Protein AF-A0A9D5S469-F1 (afdb_monomer_lite)

Radius of gyration: 22.29 Å; chains: 1; bounding box: 56×42×75 Å

Structure (mmCIF, N/CA/C/O backbone):
data_AF-A0A9D5S469-F1
#
_entry.id   AF-A0A9D5S469-F1
#
loop_
_atom_site.group_PDB
_atom_site.id
_atom_site.type_symbol
_atom_site.label_atom_id
_atom_site.label_alt_id
_atom_site.label_comp_id
_atom_site.label_asym_id
_atom_site.label_entity_id
_atom_site.label_seq_id
_atom_site.pdbx_PDB_ins_code
_atom_site.Cartn_x
_atom_site.Cartn_y
_atom_site.Cartn_z
_atom_site.occupancy
_atom_site.B_iso_or_equiv
_atom_site.auth_seq_id
_atom_site.auth_comp_id
_atom_site.auth_asym_id
_atom_site.auth_atom_id
_atom_site.pdbx_PDB_model_nu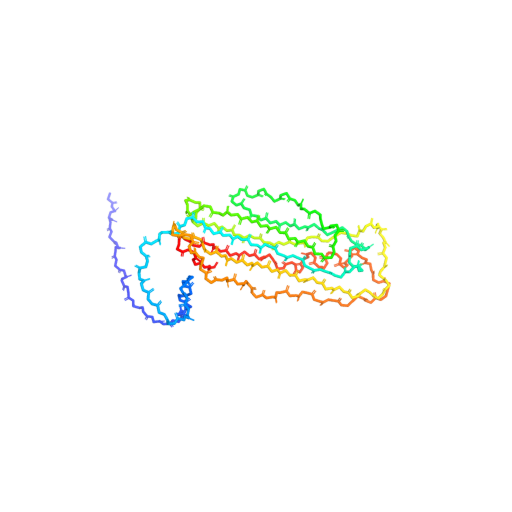m
ATOM 1 N N . MET A 1 1 ? 28.146 20.698 49.126 1.00 41.25 1 MET A N 1
ATOM 2 C CA . MET A 1 1 ? 27.532 22.040 48.981 1.00 41.25 1 MET A CA 1
ATOM 3 C C . MET A 1 1 ? 27.407 22.387 47.499 1.00 41.25 1 MET A C 1
ATOM 5 O O . MET A 1 1 ? 28.415 22.266 46.819 1.00 41.25 1 MET A O 1
ATOM 9 N N . LYS A 1 2 ? 26.196 22.798 47.067 1.00 36.69 2 LYS A N 1
ATOM 10 C CA . LYS A 1 2 ? 25.705 23.320 45.755 1.00 36.69 2 LYS A CA 1
ATOM 11 C C . LYS A 1 2 ? 24.403 22.572 45.401 1.00 36.69 2 LYS A C 1
ATOM 13 O O . LYS A 1 2 ? 24.461 21.474 44.875 1.00 36.69 2 LYS A O 1
ATOM 18 N N . LYS A 1 3 ? 23.290 22.901 46.067 1.00 41.28 3 LYS A N 1
ATOM 19 C CA . LYS A 1 3 ? 22.293 23.958 45.769 1.00 41.28 3 LYS A CA 1
ATOM 20 C C . LYS A 1 3 ? 21.415 23.614 44.556 1.00 41.28 3 LYS A C 1
ATOM 22 O O . LYS A 1 3 ? 21.816 23.790 43.415 1.00 41.28 3 LYS A O 1
ATOM 27 N N . TYR A 1 4 ? 20.217 23.142 44.893 1.00 52.78 4 TYR A N 1
ATOM 28 C CA . TYR A 1 4 ? 18.980 23.150 44.115 1.00 52.78 4 TYR A CA 1
ATOM 29 C C . TYR A 1 4 ? 18.596 24.577 43.675 1.00 52.78 4 TYR A C 1
ATOM 31 O O . TYR A 1 4 ? 19.106 25.530 44.267 1.00 52.78 4 TYR A O 1
ATOM 39 N N . PHE A 1 5 ? 17.636 24.670 42.740 1.00 44.47 5 PHE A N 1
ATOM 40 C CA . PHE A 1 5 ? 16.647 25.752 42.525 1.00 44.47 5 PHE A CA 1
ATOM 41 C C . PHE A 1 5 ? 16.678 26.390 41.122 1.00 44.47 5 PHE A C 1
ATOM 43 O O . PHE A 1 5 ? 17.433 27.323 40.882 1.00 44.47 5 PHE A O 1
ATOM 50 N N . ALA A 1 6 ? 15.818 25.900 40.219 1.00 39.47 6 ALA A N 1
ATOM 51 C CA . ALA A 1 6 ? 15.186 26.680 39.143 1.00 39.47 6 ALA A CA 1
ATOM 52 C C . ALA A 1 6 ? 14.076 25.843 38.475 1.00 39.47 6 ALA A C 1
ATOM 54 O O . ALA A 1 6 ? 14.173 25.407 37.333 1.00 39.47 6 ALA A O 1
ATOM 55 N N . TRP A 1 7 ? 13.015 25.585 39.237 1.00 38.62 7 TRP A N 1
ATOM 56 C CA . TRP A 1 7 ? 11.668 25.552 38.668 1.00 38.62 7 TRP A CA 1
ATOM 57 C C . TRP A 1 7 ? 11.281 26.993 38.293 1.00 38.62 7 TRP A C 1
ATOM 59 O O . TRP A 1 7 ? 11.772 27.915 38.942 1.00 38.62 7 TRP A O 1
ATOM 69 N N . MET A 1 8 ? 10.354 27.153 37.338 1.00 36.88 8 MET A N 1
ATOM 70 C CA . MET A 1 8 ? 9.634 28.392 36.976 1.00 36.88 8 MET A CA 1
ATOM 71 C C . MET A 1 8 ? 10.126 29.131 35.716 1.00 36.88 8 MET A C 1
ATOM 73 O O . MET A 1 8 ? 10.705 30.209 35.782 1.00 36.88 8 MET A O 1
ATOM 77 N N . MET A 1 9 ? 9.733 28.618 34.547 1.00 39.22 9 MET A N 1
ATOM 78 C CA . MET A 1 9 ? 9.119 29.488 33.538 1.00 39.22 9 MET A CA 1
ATOM 79 C C . MET A 1 9 ? 7.883 28.809 32.943 1.00 39.22 9 MET A C 1
ATOM 81 O O . MET A 1 9 ? 7.941 27.953 32.067 1.00 39.22 9 MET A O 1
ATOM 85 N N . THR A 1 10 ? 6.762 29.189 33.541 1.00 41.81 10 THR A N 1
ATOM 86 C CA . THR A 1 10 ? 5.385 28.885 33.182 1.00 41.81 10 THR A CA 1
ATOM 87 C C . THR A 1 10 ? 4.952 29.768 32.014 1.00 41.81 10 THR A C 1
ATOM 89 O O . THR A 1 10 ? 5.210 30.964 32.044 1.00 41.81 10 THR A O 1
ATOM 92 N N . ALA A 1 11 ? 4.272 29.137 31.054 1.00 40.50 11 ALA A N 1
ATOM 93 C CA . ALA A 1 11 ? 3.169 29.621 30.219 1.00 40.50 11 ALA A CA 1
ATOM 94 C C . ALA A 1 11 ? 3.209 31.048 29.639 1.00 40.50 11 ALA A C 1
ATOM 96 O O . ALA A 1 11 ? 3.238 32.032 30.366 1.00 40.50 11 ALA A O 1
ATOM 97 N N . ILE A 1 12 ? 3.015 31.120 28.318 1.00 47.59 12 ILE A N 1
ATOM 98 C CA . ILE A 1 12 ? 1.937 31.837 27.598 1.00 47.59 12 ILE A CA 1
ATOM 99 C C . ILE A 1 12 ? 2.352 31.778 26.114 1.00 47.59 12 ILE A C 1
ATOM 101 O O . ILE A 1 12 ? 3.406 32.270 25.738 1.00 47.59 12 ILE A O 1
ATOM 105 N N . LEU A 1 13 ? 1.718 30.903 25.326 1.00 41.94 13 LEU A N 1
ATOM 106 C CA . LEU A 1 13 ? 0.512 31.212 24.542 1.00 41.94 13 LEU A CA 1
ATOM 107 C C . LEU A 1 13 ? 0.882 32.072 23.322 1.00 41.94 13 LEU A C 1
ATOM 109 O O . LEU A 1 13 ? 1.284 33.215 23.484 1.00 41.94 13 LEU A O 1
ATOM 113 N N . PHE A 1 14 ? 0.727 31.528 22.114 1.00 35.91 14 PHE A N 1
ATOM 114 C CA . PHE A 1 14 ? -0.296 31.992 21.171 1.00 35.91 14 PHE A CA 1
ATOM 115 C C . PHE A 1 14 ? -0.269 31.152 19.881 1.00 35.91 14 PHE A C 1
ATOM 117 O O . PHE A 1 14 ? 0.699 31.146 19.134 1.00 35.91 14 PHE A O 1
ATOM 124 N N . CYS A 1 15 ? -1.388 30.457 19.676 1.00 38.19 15 CYS A N 1
ATOM 125 C CA . CYS A 1 15 ? -2.101 30.269 18.415 1.00 38.19 15 CYS A CA 1
ATOM 126 C C . CYS A 1 15 ? -1.334 29.836 17.159 1.00 38.19 15 CYS A C 1
ATOM 128 O O . CYS A 1 15 ? -0.725 30.647 16.472 1.00 38.19 15 CYS A O 1
ATOM 130 N N . GLY A 1 16 ? -1.588 28.595 16.740 1.00 37.03 16 GLY A N 1
ATOM 131 C CA . GLY A 1 16 ? -1.533 28.260 15.320 1.00 37.03 16 GLY A CA 1
ATOM 132 C C . GLY A 1 16 ? -1.250 26.799 15.040 1.00 37.03 16 GLY A C 1
ATOM 133 O O . GLY A 1 16 ? -0.170 26.500 14.563 1.00 37.03 16 GLY A O 1
ATOM 134 N N . LEU A 1 17 ? -2.199 25.915 15.350 1.00 35.25 17 LEU A N 1
ATOM 135 C CA . LEU A 1 17 ? -2.535 24.719 14.562 1.00 35.25 17 LEU A CA 1
ATOM 136 C C . LEU A 1 17 ? -3.683 24.014 15.287 1.00 35.25 17 LEU A C 1
ATOM 138 O O . LEU A 1 17 ? -3.534 22.987 15.940 1.00 35.25 17 LEU A O 1
ATOM 142 N N . THR A 1 18 ? -4.867 24.613 15.188 1.00 40.03 18 THR A N 1
ATOM 143 C CA . THR A 1 18 ? -6.116 23.861 15.277 1.00 40.03 18 THR A CA 1
ATOM 144 C C . THR A 1 18 ? -6.205 22.987 14.025 1.00 40.03 18 THR A C 1
ATOM 146 O O . THR A 1 18 ? -6.928 23.311 13.084 1.00 40.03 18 THR A O 1
ATOM 149 N N . THR A 1 19 ? -5.438 21.903 13.958 1.00 40.28 19 THR A N 1
ATOM 150 C CA . THR A 1 19 ? -5.788 20.805 13.056 1.00 40.28 19 THR A CA 1
ATOM 151 C C . THR A 1 19 ? -6.931 20.069 13.722 1.00 40.28 19 THR A C 1
ATOM 153 O O . THR A 1 19 ? -6.731 19.277 14.636 1.00 40.28 19 THR A O 1
ATOM 156 N N . VAL A 1 20 ? -8.134 20.489 13.329 1.00 40.50 20 VAL A N 1
ATOM 157 C CA . VAL A 1 20 ? -9.397 19.752 13.374 1.00 40.50 20 VAL A CA 1
ATOM 158 C C . VAL A 1 20 ? -9.268 18.346 13.954 1.00 40.50 20 VAL A C 1
ATOM 160 O O . VAL A 1 20 ? -8.690 17.445 13.348 1.00 40.50 20 VAL A O 1
ATOM 163 N N . LEU A 1 21 ? -9.879 18.184 15.127 1.00 37.22 21 LEU A N 1
ATOM 164 C CA . LEU A 1 21 ? -10.286 16.916 15.709 1.00 37.22 21 LEU A CA 1
ATOM 165 C C . LEU A 1 21 ? -11.218 16.206 14.721 1.00 37.22 21 LEU A C 1
ATOM 167 O O . LEU A 1 21 ? -12.432 16.202 14.898 1.00 37.22 21 LEU A O 1
ATOM 171 N N . THR A 1 22 ? -10.677 15.585 13.674 1.00 40.97 22 THR A N 1
ATOM 172 C CA . THR A 1 22 ? -11.427 14.545 12.980 1.00 40.97 22 THR A CA 1
ATOM 173 C C . THR A 1 22 ? -11.289 13.300 13.853 1.00 40.97 22 THR A C 1
ATOM 175 O O . THR A 1 22 ? -10.516 12.378 13.602 1.00 40.97 22 THR A O 1
ATOM 178 N N . SER A 1 23 ? -12.074 13.273 14.930 1.00 40.44 23 SER A N 1
ATOM 179 C CA . SER A 1 23 ? -12.608 12.014 15.444 1.00 40.44 23 SER A CA 1
ATOM 180 C C . SER A 1 23 ? -13.158 11.228 14.249 1.00 40.44 23 SER A C 1
ATOM 182 O O . SER A 1 23 ? -13.517 11.806 13.216 1.00 40.44 23 SER A O 1
ATOM 184 N N . CYS A 1 24 ? -13.250 9.910 14.328 1.00 55.00 24 CYS A N 1
ATOM 185 C CA . CYS A 1 24 ? -14.166 9.168 13.458 1.00 55.00 24 CYS A CA 1
ATOM 186 C C . CYS A 1 24 ? -15.637 9.487 13.835 1.00 55.00 24 CYS A C 1
ATOM 188 O O . CYS A 1 24 ? -16.461 8.594 13.978 1.00 55.00 24 CYS A O 1
ATOM 190 N N . GLY A 1 25 ? -15.924 10.769 14.084 1.00 37.22 25 GLY A N 1
ATOM 191 C CA . GLY A 1 25 ? -17.187 11.344 14.488 1.00 37.22 25 GLY A CA 1
ATOM 192 C C . GLY A 1 25 ? -17.853 11.859 13.234 1.00 37.22 25 GLY A C 1
ATOM 193 O O . GLY A 1 25 ? -17.378 12.804 12.608 1.00 37.22 25 GLY A O 1
ATOM 194 N N . SER A 1 26 ? -18.887 11.132 12.853 1.00 40.91 26 SER A N 1
ATOM 195 C CA . SER A 1 26 ? -19.777 11.382 11.740 1.00 40.91 26 SER A CA 1
ATOM 196 C C . SER A 1 26 ? -20.239 12.836 11.737 1.00 40.91 26 SER A C 1
ATOM 198 O O . SER A 1 26 ? -20.883 13.289 12.680 1.00 40.91 26 SER A O 1
ATOM 200 N N . ASP A 1 27 ? -19.905 13.547 10.668 1.00 44.19 27 ASP A N 1
ATOM 201 C CA . ASP A 1 27 ? -20.538 14.809 10.303 1.00 44.19 27 ASP A CA 1
ATOM 202 C C . ASP A 1 27 ? -21.849 14.437 9.592 1.00 44.19 27 ASP A C 1
ATOM 204 O O . ASP A 1 27 ? -21.916 14.390 8.369 1.00 44.19 27 ASP A O 1
ATOM 208 N N . ASP A 1 28 ? -22.837 13.984 10.367 1.00 44.22 28 ASP A N 1
ATOM 209 C CA . ASP A 1 28 ? -24.239 13.990 9.950 1.00 44.22 28 ASP A CA 1
ATOM 210 C C . ASP A 1 28 ? -25.147 13.853 11.179 1.00 44.22 28 ASP A C 1
ATOM 212 O O . ASP A 1 28 ? -24.995 12.960 12.021 1.00 44.22 28 ASP A O 1
ATOM 216 N N . ASP A 1 29 ? -26.079 14.790 11.288 1.00 51.78 29 ASP A N 1
ATOM 217 C CA . ASP A 1 29 ? -27.036 14.944 12.373 1.00 51.78 29 ASP A CA 1
ATOM 218 C C . ASP A 1 29 ? -27.861 13.666 12.615 1.00 51.78 29 ASP A C 1
ATOM 220 O O . ASP A 1 29 ? -28.777 13.349 11.856 1.00 51.78 29 ASP A O 1
ATOM 224 N N . ASN A 1 30 ? -27.581 12.950 13.711 1.00 38.84 30 ASN A N 1
ATOM 225 C CA . ASN A 1 30 ? -28.568 12.504 14.709 1.00 38.84 30 ASN A CA 1
ATOM 226 C C . ASN A 1 30 ? -28.004 11.423 15.646 1.00 38.84 30 ASN A C 1
ATOM 228 O O . ASN A 1 30 ? -27.906 10.253 15.290 1.00 38.84 30 ASN A O 1
ATOM 232 N N . GLY A 1 31 ? -27.863 11.787 16.920 1.00 38.53 31 GLY A N 1
ATOM 233 C CA . GLY A 1 31 ? -28.281 10.905 18.007 1.00 38.53 31 GLY A CA 1
ATOM 234 C C . GLY A 1 31 ? -27.235 9.959 18.601 1.00 38.53 31 GLY A C 1
ATOM 235 O O . GLY A 1 31 ? -26.765 9.023 17.971 1.00 38.53 31 GLY A O 1
ATOM 236 N N . LYS A 1 32 ? -27.084 10.135 19.919 1.00 39.59 32 LYS A N 1
ATOM 237 C CA . LYS A 1 32 ? -26.495 9.241 20.925 1.00 39.59 32 LYS A CA 1
ATOM 238 C C . LYS A 1 32 ? -24.970 9.146 20.935 1.00 39.59 32 LYS A C 1
ATOM 240 O O . LYS A 1 32 ? -24.354 8.528 20.077 1.00 39.59 32 LYS A O 1
ATOM 245 N N . ASP A 1 33 ? -24.422 9.581 22.073 1.00 47.88 33 ASP A N 1
ATOM 246 C CA . ASP A 1 33 ? -23.531 8.751 22.892 1.00 47.88 33 ASP A CA 1
ATOM 247 C C . ASP A 1 33 ? -24.064 7.306 22.909 1.00 47.88 33 ASP A C 1
ATOM 249 O O . ASP A 1 33 ? -24.771 6.864 23.819 1.00 47.88 33 ASP A O 1
ATOM 253 N N . SER A 1 34 ? -23.806 6.558 21.842 1.00 53.22 34 SER A N 1
ATOM 254 C CA . SER A 1 34 ? -23.787 5.116 21.923 1.00 53.22 34 SER A CA 1
ATOM 255 C C . SER A 1 34 ? -22.606 4.842 22.837 1.00 53.22 34 SER A C 1
ATOM 257 O O . SER A 1 34 ? -21.471 5.089 22.449 1.00 53.22 34 SER A O 1
ATOM 259 N N . GLY A 1 35 ? -22.826 4.365 24.063 1.00 64.69 35 GLY A N 1
ATOM 260 C CA . GLY A 1 35 ? -21.746 3.893 24.942 1.00 64.69 35 GLY A CA 1
ATOM 261 C C . GLY A 1 35 ? -20.935 2.721 24.353 1.00 64.69 35 GLY A C 1
ATOM 262 O O . GLY A 1 35 ? -20.264 2.006 25.096 1.00 64.69 35 GLY A O 1
ATOM 263 N N . ALA A 1 36 ? -21.031 2.483 23.042 1.00 78.06 36 ALA A N 1
ATOM 264 C CA . ALA A 1 36 ? -20.263 1.534 22.282 1.00 78.06 36 ALA A CA 1
ATOM 265 C C . ALA A 1 36 ? -18.797 1.958 22.230 1.00 78.06 36 ALA A C 1
ATOM 267 O O . ALA A 1 36 ? -18.399 3.015 21.744 1.00 78.06 36 ALA A O 1
ATOM 268 N N . THR A 1 37 ? -17.971 1.069 22.748 1.00 85.94 37 THR A N 1
ATOM 269 C CA . THR A 1 37 ? -16.522 1.192 22.736 1.00 85.94 37 THR A CA 1
ATOM 270 C C . THR A 1 37 ? -15.950 0.732 21.398 1.00 85.94 37 THR A C 1
ATOM 272 O O . THR A 1 37 ? -16.457 -0.213 20.785 1.00 85.94 37 THR A O 1
ATOM 275 N N . LEU A 1 38 ? -14.869 1.378 20.954 1.00 85.38 38 LEU A N 1
ATOM 276 C CA . LEU A 1 38 ? -14.086 0.932 19.802 1.00 85.38 38 LEU A CA 1
ATOM 277 C C . LEU A 1 38 ? -13.542 -0.477 20.072 1.00 85.38 38 LEU A C 1
ATOM 279 O O . LEU A 1 38 ? -12.878 -0.707 21.083 1.00 85.38 38 LEU A O 1
ATOM 283 N N . THR A 1 39 ? -13.801 -1.416 19.163 1.00 89.44 39 THR A N 1
ATOM 284 C CA . THR A 1 39 ? -13.312 -2.802 19.286 1.00 89.44 39 THR A CA 1
ATOM 285 C C . THR A 1 39 ? -12.124 -3.069 18.383 1.00 89.44 39 THR A C 1
ATOM 287 O O . THR A 1 39 ? -11.172 -3.737 18.794 1.00 89.44 39 THR A O 1
ATOM 290 N N . LYS A 1 40 ? -12.161 -2.537 17.160 1.00 90.00 40 LYS A N 1
ATOM 291 C CA . LYS A 1 40 ? -11.098 -2.685 16.172 1.00 90.00 40 LYS A CA 1
ATOM 292 C C . LYS A 1 40 ? -11.159 -1.592 15.112 1.00 90.00 40 LYS A C 1
ATOM 294 O O . LYS A 1 40 ? -12.199 -0.973 14.897 1.00 90.00 40 LYS A O 1
ATOM 299 N N . VAL A 1 41 ? -10.045 -1.407 14.421 1.00 87.38 41 VAL A N 1
ATOM 300 C CA . VAL A 1 41 ? -9.934 -0.572 13.225 1.00 87.38 41 VAL A CA 1
ATOM 301 C C . VAL A 1 41 ? -9.607 -1.478 12.050 1.00 87.38 41 VAL A C 1
ATOM 303 O O . VAL A 1 41 ? -8.633 -2.226 12.093 1.00 87.38 41 VAL A O 1
ATOM 306 N N . ARG A 1 42 ? -10.421 -1.433 11.000 1.00 89.81 42 ARG A N 1
ATOM 307 C CA . ARG A 1 42 ? -10.119 -2.082 9.726 1.00 89.81 42 ARG A CA 1
ATOM 308 C C . ARG A 1 42 ? -9.316 -1.122 8.862 1.00 89.81 42 ARG A C 1
ATOM 310 O O . ARG A 1 42 ? -9.743 0.009 8.662 1.00 89.81 42 ARG A O 1
ATOM 317 N N . VAL A 1 43 ? -8.193 -1.593 8.340 1.00 87.06 43 VAL A N 1
ATOM 318 C CA . VAL A 1 43 ? -7.347 -0.898 7.372 1.00 87.06 43 VAL A CA 1
ATOM 319 C C . VAL A 1 43 ? -7.410 -1.649 6.053 1.00 87.06 43 VAL A C 1
ATOM 321 O O . VAL A 1 43 ? -7.159 -2.855 6.021 1.00 87.06 43 VAL A O 1
ATOM 324 N N . VAL A 1 44 ? -7.722 -0.954 4.969 1.00 89.25 44 VAL A N 1
ATOM 325 C CA . VAL A 1 44 ? -7.687 -1.492 3.609 1.00 89.25 44 VAL A CA 1
ATOM 326 C 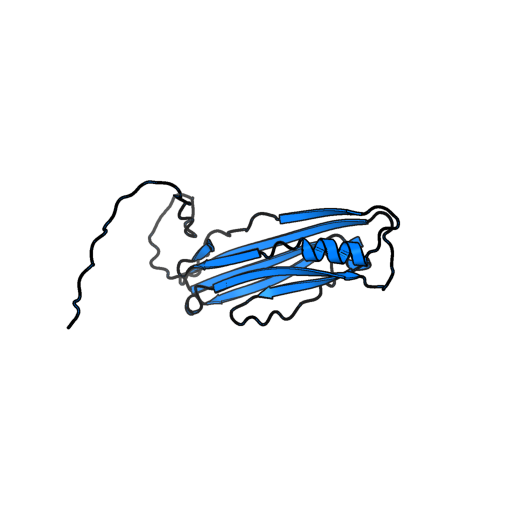C . VAL A 1 44 ? -6.613 -0.742 2.838 1.00 89.25 44 VAL A C 1
ATOM 328 O O . VAL A 1 44 ? -6.723 0.462 2.631 1.00 89.25 44 VAL A O 1
ATOM 331 N N . TYR A 1 45 ? -5.570 -1.452 2.427 1.00 88.19 45 TYR A N 1
ATOM 332 C CA . TYR A 1 45 ? -4.549 -0.943 1.518 1.00 88.19 45 TYR A CA 1
ATOM 333 C C . TYR A 1 45 ? -4.936 -1.296 0.095 1.00 88.19 45 TYR A C 1
ATOM 335 O O . TYR A 1 45 ? -5.272 -2.454 -0.161 1.00 88.19 45 TYR A O 1
ATOM 343 N N . THR A 1 46 ? -4.796 -0.347 -0.822 1.00 90.69 46 THR A N 1
ATOM 344 C CA . THR A 1 46 ? -4.954 -0.586 -2.256 1.00 90.69 46 THR A CA 1
ATOM 345 C C . THR A 1 46 ? -3.784 0.024 -3.012 1.00 90.69 46 THR A C 1
ATOM 347 O O . THR A 1 46 ? -3.384 1.160 -2.758 1.00 90.69 46 THR A O 1
ATOM 350 N N . VAL A 1 47 ? -3.231 -0.737 -3.952 1.00 90.94 47 VAL A N 1
ATOM 351 C CA . VAL A 1 47 ? -2.247 -0.269 -4.926 1.00 90.94 47 VAL A CA 1
ATOM 352 C C . VAL A 1 47 ? -2.778 -0.585 -6.314 1.00 90.94 47 VAL A C 1
ATOM 354 O O . VAL A 1 47 ? -3.101 -1.737 -6.594 1.00 90.94 47 VAL A O 1
ATOM 357 N N . THR A 1 48 ? -2.847 0.422 -7.178 1.00 91.75 48 THR A N 1
ATOM 358 C CA . THR A 1 48 ? -3.322 0.285 -8.558 1.00 91.75 48 THR A CA 1
ATOM 359 C C . THR A 1 48 ? -2.269 0.808 -9.523 1.00 91.75 48 THR A C 1
ATOM 361 O O . THR A 1 48 ? -1.683 1.864 -9.288 1.00 91.75 48 THR A O 1
ATOM 364 N N . THR A 1 49 ? -2.028 0.083 -10.608 1.00 90.25 49 THR A N 1
ATOM 365 C CA . THR A 1 49 ? -1.084 0.455 -11.664 1.00 90.25 49 THR A CA 1
ATOM 366 C C . THR A 1 49 ? -1.580 0.006 -13.035 1.00 90.25 49 THR A C 1
ATOM 368 O O . THR A 1 49 ? -2.578 -0.706 -13.135 1.00 90.25 49 THR A O 1
ATOM 371 N N . ASP A 1 50 ? -0.889 0.417 -14.092 1.00 89.38 50 ASP A N 1
ATOM 372 C CA . ASP A 1 50 ? -1.206 0.032 -15.465 1.00 89.38 50 ASP A CA 1
ATOM 373 C C . ASP A 1 50 ? -0.588 -1.331 -15.820 1.00 89.38 50 ASP A C 1
ATOM 375 O O . ASP A 1 50 ? 0.453 -1.720 -15.285 1.00 89.38 50 ASP A O 1
ATOM 379 N N . GLN A 1 51 ? -1.191 -2.056 -16.770 1.00 89.31 51 GLN A N 1
ATOM 380 C CA . GLN A 1 51 ? -0.688 -3.371 -17.199 1.00 89.31 51 GLN A CA 1
ATOM 381 C C . GLN A 1 51 ? 0.751 -3.295 -17.734 1.00 89.31 51 GLN A C 1
ATOM 383 O O . GLN A 1 51 ? 1.559 -4.173 -17.453 1.00 89.31 51 GLN A O 1
ATOM 388 N N . SER A 1 52 ? 1.100 -2.197 -18.410 1.00 86.12 52 SER A N 1
ATOM 389 C CA . SER A 1 52 ? 2.456 -1.929 -18.905 1.00 86.12 52 SER A CA 1
ATOM 390 C C . SER A 1 52 ? 3.517 -1.943 -17.799 1.00 86.12 52 SER A C 1
ATOM 392 O O . SER A 1 52 ? 4.671 -2.280 -18.057 1.00 86.12 52 SER A O 1
ATOM 394 N N . VAL A 1 53 ? 3.143 -1.604 -16.561 1.00 87.25 53 VAL A N 1
ATOM 395 C CA . VAL A 1 53 ? 4.041 -1.648 -15.403 1.00 87.25 53 VAL A CA 1
ATOM 396 C C . VAL A 1 53 ? 4.228 -3.084 -14.924 1.00 87.25 53 VAL A C 1
ATOM 398 O O . VAL A 1 53 ? 5.356 -3.479 -14.654 1.00 87.25 53 VAL A O 1
ATOM 401 N N . ILE A 1 54 ? 3.159 -3.880 -14.867 1.00 90.69 54 ILE A N 1
ATOM 402 C CA . ILE A 1 54 ? 3.231 -5.302 -14.488 1.00 90.69 54 ILE A CA 1
ATOM 403 C C . ILE A 1 54 ? 4.033 -6.110 -15.518 1.00 90.69 54 ILE A C 1
ATOM 405 O O . ILE A 1 54 ? 4.808 -6.989 -15.148 1.00 90.69 54 ILE A O 1
ATOM 409 N N . ASP A 1 55 ? 3.908 -5.767 -16.800 1.00 89.00 55 ASP A N 1
ATOM 410 C CA . ASP A 1 55 ? 4.621 -6.440 -17.890 1.00 89.00 55 ASP A CA 1
ATOM 411 C C . ASP A 1 55 ? 6.119 -6.092 -17.935 1.00 89.00 55 ASP A C 1
ATOM 413 O O . ASP A 1 55 ? 6.911 -6.841 -18.507 1.00 89.00 55 ASP A O 1
ATOM 417 N N . ALA A 1 56 ? 6.521 -4.959 -17.350 1.00 87.81 56 ALA A N 1
ATOM 418 C CA . ALA A 1 56 ? 7.901 -4.472 -17.377 1.00 87.81 56 ALA A CA 1
ATOM 419 C C . ALA A 1 56 ? 8.633 -4.613 -16.029 1.00 87.81 56 ALA A C 1
ATOM 421 O O . ALA A 1 56 ? 9.868 -4.687 -16.003 1.00 87.81 56 ALA A O 1
ATOM 422 N N . PHE A 1 57 ? 7.904 -4.667 -14.909 1.00 89.56 57 PHE A N 1
ATOM 423 C CA . PHE A 1 57 ? 8.469 -4.626 -13.562 1.00 89.56 57 PHE A CA 1
ATOM 424 C C . PHE A 1 57 ? 7.870 -5.672 -12.620 1.00 89.56 57 PHE A C 1
ATOM 426 O O . PHE A 1 57 ? 6.663 -5.871 -12.541 1.00 89.56 57 PHE A O 1
ATOM 433 N N . ASN A 1 58 ? 8.730 -6.228 -11.770 1.00 92.06 58 ASN A N 1
ATOM 434 C CA . ASN A 1 58 ? 8.314 -6.780 -10.490 1.00 92.06 58 ASN A CA 1
ATOM 435 C C . ASN A 1 58 ? 7.950 -5.624 -9.553 1.00 92.06 58 ASN A C 1
ATOM 437 O O . ASN A 1 58 ? 8.827 -4.851 -9.148 1.00 92.06 58 ASN A O 1
ATOM 441 N N . VAL A 1 59 ? 6.674 -5.527 -9.184 1.00 91.19 59 VAL A N 1
ATOM 442 C CA . VAL A 1 59 ? 6.175 -4.544 -8.217 1.00 91.19 59 VAL A CA 1
ATOM 443 C C . VAL A 1 59 ? 5.955 -5.238 -6.879 1.00 91.19 59 VAL A C 1
ATOM 445 O O . VAL A 1 59 ? 5.099 -6.108 -6.762 1.00 91.19 59 VAL A O 1
ATOM 448 N N . ASN A 1 60 ? 6.721 -4.854 -5.862 1.00 91.06 60 ASN A N 1
ATOM 449 C CA . ASN A 1 60 ? 6.572 -5.358 -4.501 1.00 91.06 60 ASN A CA 1
ATOM 450 C C . ASN A 1 60 ? 5.937 -4.293 -3.617 1.00 91.06 60 ASN A C 1
ATOM 452 O O . ASN A 1 60 ? 6.460 -3.182 -3.498 1.00 91.06 60 ASN A O 1
ATOM 456 N N . VAL A 1 61 ? 4.838 -4.650 -2.968 1.00 89.88 61 VAL A N 1
ATOM 457 C CA . VAL A 1 61 ? 4.152 -3.822 -1.986 1.00 89.88 61 VAL A CA 1
ATOM 458 C C . VAL A 1 61 ? 4.650 -4.185 -0.600 1.00 89.88 61 VAL A C 1
ATOM 460 O O . VAL A 1 61 ? 4.704 -5.354 -0.224 1.00 89.88 61 VAL A O 1
ATOM 463 N N . TYR A 1 62 ? 5.009 -3.168 0.165 1.00 86.88 62 TYR A N 1
ATOM 464 C CA . TYR A 1 62 ? 5.409 -3.297 1.550 1.00 86.88 62 TYR A CA 1
ATOM 465 C C . TYR A 1 62 ? 4.388 -2.562 2.398 1.00 86.88 62 TYR A C 1
ATOM 467 O O . TYR A 1 62 ? 4.078 -1.392 2.154 1.00 86.88 62 TYR A O 1
ATOM 475 N N . ASN A 1 63 ? 3.883 -3.248 3.412 1.00 82.12 63 ASN A N 1
ATOM 476 C CA . ASN A 1 63 ? 3.053 -2.646 4.430 1.00 82.12 63 ASN A CA 1
ATOM 477 C C . ASN A 1 63 ? 3.573 -3.021 5.814 1.00 82.12 63 ASN A C 1
ATOM 479 O O . ASN A 1 63 ? 3.985 -4.157 6.045 1.00 82.12 63 ASN A O 1
ATOM 483 N N . THR A 1 64 ? 3.591 -2.058 6.728 1.00 71.81 64 THR A N 1
ATOM 484 C CA . THR A 1 64 ? 4.151 -2.269 8.067 1.00 71.81 64 THR A CA 1
ATOM 485 C C . THR A 1 64 ? 3.029 -2.385 9.083 1.00 71.81 64 THR A C 1
ATOM 487 O O . THR A 1 64 ? 2.155 -1.519 9.141 1.00 71.81 64 THR A O 1
ATOM 490 N N . PHE A 1 65 ? 3.110 -3.427 9.908 1.00 65.06 65 PHE A N 1
ATOM 491 C CA . PHE A 1 65 ? 2.393 -3.558 11.167 1.00 65.06 65 PHE A CA 1
ATOM 492 C C . PHE A 1 65 ? 3.439 -3.798 12.250 1.00 65.06 65 PHE A C 1
ATOM 494 O O . PHE A 1 65 ? 4.186 -4.754 12.147 1.00 65.06 65 PHE A O 1
ATOM 501 N N . GLU A 1 66 ? 3.537 -2.860 13.192 1.00 53.50 66 GLU A N 1
ATOM 502 C CA . GLU A 1 66 ? 4.017 -2.983 14.584 1.00 53.50 66 GLU A CA 1
ATOM 503 C C . GLU A 1 66 ? 5.413 -3.571 14.926 1.00 53.50 66 GLU A C 1
ATOM 505 O O . GLU A 1 66 ? 5.959 -3.195 15.961 1.00 53.50 66 GLU A O 1
ATOM 510 N N . ASP A 1 67 ? 6.055 -4.389 14.092 1.00 45.44 67 ASP A N 1
ATOM 511 C CA . ASP A 1 67 ? 7.307 -5.094 14.432 1.00 45.44 67 ASP A CA 1
ATOM 512 C C . ASP A 1 67 ? 8.445 -4.906 13.412 1.00 45.44 67 ASP A C 1
ATOM 514 O O . ASP A 1 67 ? 9.496 -5.537 13.504 1.00 45.44 67 ASP A O 1
ATOM 518 N N . GLY A 1 68 ? 8.278 -3.996 12.447 1.00 51.44 68 GLY A N 1
ATOM 519 C CA . GLY A 1 68 ? 9.304 -3.685 11.440 1.00 51.44 68 GLY A CA 1
ATOM 520 C C . GLY A 1 68 ? 9.514 -4.787 10.391 1.00 51.44 68 GLY A C 1
ATOM 521 O O . GLY A 1 68 ? 10.230 -4.567 9.414 1.00 51.44 68 GLY A O 1
ATOM 522 N N . ASN A 1 69 ? 8.846 -5.936 10.541 1.00 54.12 69 ASN A N 1
ATOM 523 C CA . ASN A 1 69 ? 8.806 -6.996 9.544 1.00 54.12 69 ASN A CA 1
ATOM 524 C C . ASN A 1 69 ? 7.880 -6.596 8.395 1.00 54.12 69 ASN A C 1
ATOM 526 O O . ASN A 1 69 ? 6.663 -6.750 8.441 1.00 54.12 69 ASN A O 1
ATOM 530 N N . THR A 1 70 ? 8.491 -6.080 7.339 1.00 63.72 70 THR A N 1
ATOM 531 C CA . THR A 1 70 ? 7.836 -5.761 6.075 1.00 63.72 70 THR A CA 1
ATOM 532 C C . THR A 1 70 ? 8.139 -6.879 5.082 1.00 63.72 70 THR A C 1
ATOM 534 O O . THR A 1 70 ? 9.057 -6.783 4.272 1.00 63.72 70 THR A O 1
ATOM 537 N N . ASN A 1 71 ? 7.402 -7.990 5.166 1.00 70.56 71 ASN A N 1
ATOM 538 C CA . ASN A 1 71 ? 7.492 -9.004 4.116 1.00 70.56 71 ASN A CA 1
ATOM 539 C C . ASN A 1 71 ? 6.827 -8.440 2.852 1.00 70.56 71 ASN A C 1
ATOM 541 O O . ASN A 1 71 ? 5.634 -8.135 2.904 1.00 70.56 71 ASN A O 1
ATOM 545 N N . PRO A 1 72 ? 7.568 -8.265 1.744 1.00 85.94 72 PRO A N 1
ATOM 546 C CA . PRO A 1 72 ? 6.985 -7.752 0.518 1.00 85.94 72 PRO A CA 1
ATOM 547 C C . PRO A 1 72 ? 5.975 -8.730 -0.068 1.00 85.94 72 PRO A C 1
ATOM 549 O O . PRO A 1 72 ? 6.214 -9.938 -0.106 1.00 85.94 72 PRO A O 1
ATOM 552 N N . GLU A 1 73 ? 4.896 -8.186 -0.614 1.00 90.69 73 GLU A N 1
ATOM 553 C CA . GLU A 1 73 ? 3.951 -8.916 -1.449 1.00 90.69 73 GLU A CA 1
ATOM 554 C C . GLU A 1 73 ? 4.080 -8.455 -2.896 1.00 90.69 73 GLU A C 1
ATOM 556 O O . GLU A 1 73 ? 3.967 -7.267 -3.196 1.00 90.69 73 GLU A O 1
ATOM 561 N N . ALA A 1 74 ? 4.323 -9.395 -3.804 1.00 91.38 74 ALA A N 1
ATOM 562 C CA . ALA A 1 74 ? 4.388 -9.088 -5.223 1.00 91.38 74 ALA A CA 1
ATOM 563 C C . ALA A 1 74 ? 2.983 -8.819 -5.780 1.00 91.38 74 ALA A C 1
ATOM 565 O O . ALA A 1 74 ? 2.046 -9.581 -5.530 1.00 91.38 74 ALA A O 1
ATOM 566 N N . MET A 1 75 ? 2.843 -7.766 -6.583 1.00 93.50 75 MET A N 1
ATOM 567 C CA . MET A 1 75 ? 1.656 -7.566 -7.407 1.00 93.50 75 MET A CA 1
ATOM 568 C C . MET A 1 75 ? 1.735 -8.493 -8.619 1.00 93.50 75 MET A C 1
ATOM 570 O O . MET A 1 75 ? 2.672 -8.414 -9.408 1.00 93.50 75 MET A O 1
ATOM 574 N N . SER A 1 76 ? 0.733 -9.355 -8.778 1.00 87.56 76 SER A N 1
ATOM 575 C CA . SER A 1 76 ? 0.557 -10.210 -9.962 1.00 87.56 76 SER A CA 1
ATOM 576 C C . SER A 1 76 ? -0.484 -9.667 -10.946 1.00 87.56 76 SER A C 1
ATOM 578 O O . SER A 1 76 ? -0.744 -10.284 -11.976 1.00 87.56 76 SER A O 1
ATOM 580 N N . SER A 1 77 ? -1.109 -8.532 -10.625 1.00 93.69 77 SER A N 1
ATOM 581 C CA . SER A 1 77 ? -2.116 -7.870 -11.451 1.00 93.69 77 SER A CA 1
ATOM 582 C C . SER A 1 77 ? -2.056 -6.354 -11.264 1.00 93.69 77 SER A C 1
ATOM 584 O O . SER A 1 77 ? -1.337 -5.858 -10.395 1.00 93.69 77 SER A O 1
ATOM 586 N N . THR A 1 78 ? -2.839 -5.617 -12.049 1.00 93.88 78 THR A N 1
ATOM 587 C CA . THR A 1 78 ? -2.937 -4.150 -11.988 1.00 93.88 78 THR A CA 1
ATOM 588 C C . THR A 1 78 ? -3.461 -3.620 -10.657 1.00 93.88 78 THR A C 1
ATOM 590 O O . THR A 1 78 ? -3.310 -2.433 -10.384 1.00 93.88 78 THR A O 1
ATOM 593 N N . THR A 1 79 ? -4.068 -4.463 -9.818 1.00 94.88 79 THR A N 1
ATOM 594 C CA . THR A 1 79 ? -4.573 -4.066 -8.502 1.00 94.88 79 THR A CA 1
ATOM 595 C C . THR A 1 79 ? -4.125 -5.054 -7.435 1.00 94.88 79 THR A C 1
ATOM 597 O O . THR A 1 79 ? -4.276 -6.267 -7.571 1.00 94.88 79 THR A O 1
ATOM 600 N N . TRP A 1 80 ? -3.597 -4.525 -6.338 1.00 94.06 80 TRP A N 1
ATOM 601 C CA . TRP A 1 80 ? -3.314 -5.271 -5.121 1.00 94.06 80 TRP A CA 1
ATOM 602 C C . TRP A 1 80 ? -4.100 -4.652 -3.975 1.00 94.06 80 TRP A C 1
ATOM 604 O O . TRP A 1 80 ? -4.125 -3.430 -3.820 1.00 94.06 80 TRP A O 1
ATOM 614 N N . THR A 1 81 ? -4.739 -5.497 -3.170 1.00 92.94 81 THR A N 1
ATOM 615 C CA . THR A 1 81 ? -5.516 -5.066 -2.011 1.00 92.94 81 THR A CA 1
ATOM 616 C C . THR A 1 81 ? -5.205 -5.953 -0.822 1.00 92.94 81 THR A C 1
ATOM 618 O O . THR A 1 81 ? -5.168 -7.177 -0.947 1.00 92.94 81 THR A O 1
ATOM 621 N N . LYS A 1 82 ? -5.056 -5.343 0.353 1.00 90.44 82 LYS A N 1
ATOM 622 C CA . LYS A 1 82 ? -4.893 -6.062 1.618 1.00 90.44 82 LYS A CA 1
ATOM 623 C C . LYS A 1 82 ? -5.762 -5.436 2.690 1.00 90.44 82 LYS A C 1
ATOM 625 O O . LYS A 1 82 ? -5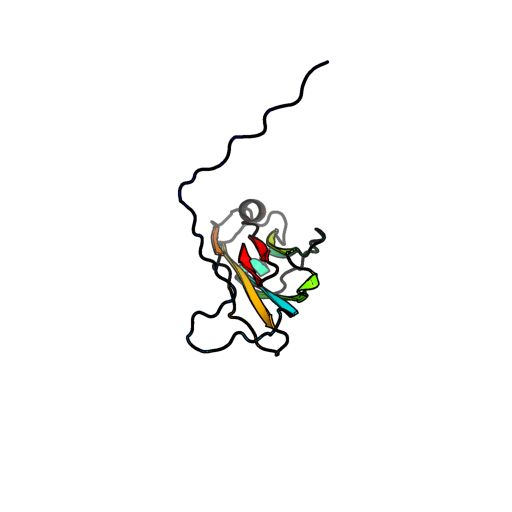.708 -4.233 2.912 1.00 90.44 82 LYS A O 1
ATOM 630 N N . THR A 1 83 ? -6.551 -6.264 3.364 1.00 90.50 83 THR A N 1
ATOM 631 C CA . THR A 1 83 ? -7.365 -5.845 4.510 1.00 90.50 83 THR A CA 1
ATOM 632 C C . THR A 1 83 ? -6.750 -6.380 5.788 1.00 90.50 83 THR A C 1
ATOM 634 O O . THR A 1 83 ? -6.413 -7.560 5.870 1.00 90.50 83 THR A O 1
ATOM 637 N N . VAL A 1 84 ? -6.629 -5.520 6.792 1.00 86.88 84 VAL A N 1
ATOM 638 C CA . VAL A 1 84 ? -6.143 -5.880 8.123 1.00 86.88 84 VAL A CA 1
ATOM 639 C C . VAL A 1 84 ? -7.081 -5.307 9.169 1.00 86.88 84 VAL A C 1
ATOM 641 O O . VAL A 1 84 ? -7.604 -4.210 9.012 1.00 86.88 84 VAL A O 1
ATOM 644 N N . GLU A 1 85 ? -7.304 -6.050 10.245 1.00 89.50 85 GLU A N 1
ATOM 645 C CA . GLU A 1 85 ? -8.091 -5.587 11.381 1.00 89.50 85 GLU A CA 1
ATOM 646 C C . GLU A 1 85 ? -7.196 -5.477 12.618 1.00 89.50 85 GLU A C 1
ATOM 648 O O . GLU A 1 85 ? -6.536 -6.436 13.011 1.00 89.50 85 GLU A O 1
ATOM 653 N N . ILE A 1 86 ? -7.176 -4.292 13.224 1.00 85.88 86 ILE A N 1
ATOM 654 C CA . ILE A 1 86 ? -6.337 -3.937 14.365 1.00 85.88 86 ILE A CA 1
ATOM 655 C C . ILE A 1 86 ? -7.221 -3.882 15.609 1.00 85.88 86 ILE A C 1
ATOM 657 O O . ILE A 1 86 ? -8.097 -3.019 15.674 1.00 85.88 86 ILE A O 1
ATOM 661 N N . PRO A 1 87 ? -7.024 -4.760 16.605 1.00 88.94 87 PRO A N 1
ATOM 662 C CA . PRO A 1 87 ? -7.760 -4.681 17.860 1.00 88.94 87 PRO A CA 1
ATOM 663 C C . PRO A 1 87 ? -7.505 -3.341 18.555 1.00 88.94 87 PRO A C 1
ATOM 665 O O . PRO A 1 87 ? -6.371 -2.866 18.583 1.00 88.94 87 PRO A O 1
ATOM 668 N N . ALA A 1 88 ? -8.517 -2.773 19.211 1.00 87.62 88 ALA A N 1
ATOM 669 C CA . ALA A 1 88 ? -8.363 -1.525 19.963 1.00 87.62 88 ALA A CA 1
ATOM 670 C C . ALA A 1 88 ? -7.274 -1.611 21.055 1.00 87.62 88 ALA A C 1
ATOM 672 O O . ALA A 1 88 ? -6.631 -0.616 21.376 1.00 87.62 88 ALA A O 1
ATOM 673 N N . SER A 1 89 ? -7.005 -2.812 21.583 1.00 87.56 89 SER A N 1
ATOM 674 C CA . SER A 1 89 ? -5.932 -3.069 22.556 1.00 87.56 89 SER A CA 1
ATOM 675 C C . SER A 1 89 ? -4.510 -2.924 21.997 1.00 87.56 89 SER A C 1
ATOM 677 O O . SER A 1 89 ? -3.566 -2.858 22.784 1.00 87.56 89 SER A O 1
ATOM 679 N N . LYS A 1 90 ? -4.348 -2.881 20.669 1.00 85.69 90 LYS A N 1
ATOM 680 C CA . LYS A 1 90 ? -3.072 -2.690 19.957 1.00 85.69 90 LYS A CA 1
ATOM 681 C C . LYS A 1 90 ? -2.858 -1.250 19.488 1.00 85.69 90 LYS A C 1
ATOM 683 O O . LYS A 1 90 ? -1.863 -0.949 18.847 1.00 85.69 90 LYS A O 1
ATOM 688 N N . LEU A 1 91 ? -3.790 -0.350 19.798 1.00 84.25 91 LEU A N 1
ATOM 689 C CA . LEU A 1 91 ? -3.670 1.059 19.447 1.00 84.25 91 LEU A CA 1
ATOM 690 C C . LEU A 1 91 ? -2.898 1.838 20.536 1.00 84.25 91 LEU A C 1
ATOM 692 O O . LEU A 1 91 ? -3.062 1.564 21.732 1.00 84.25 91 LEU A O 1
ATOM 696 N N . PRO A 1 92 ? -2.110 2.866 20.168 1.00 83.69 92 PRO A N 1
ATOM 697 C CA . PRO A 1 92 ? -1.913 3.369 18.813 1.00 83.69 92 PRO A CA 1
ATOM 698 C C . PRO A 1 92 ? -0.904 2.547 18.007 1.00 83.69 92 PRO A C 1
ATOM 700 O O . PRO A 1 92 ? 0.016 1.964 18.573 1.00 83.69 92 PRO A O 1
ATOM 703 N N . VAL A 1 93 ? -1.041 2.569 16.682 1.00 81.75 93 VAL A N 1
ATOM 704 C CA . VAL A 1 93 ? -0.125 1.871 15.771 1.00 81.75 93 VAL A CA 1
ATOM 705 C C . VAL A 1 93 ? 0.210 2.721 14.557 1.00 81.75 93 VAL A C 1
ATOM 707 O O . VAL A 1 93 ? -0.638 3.440 14.026 1.00 81.75 93 VAL A O 1
ATOM 710 N N . ASN A 1 94 ? 1.459 2.607 14.113 1.00 80.62 94 ASN A N 1
ATOM 711 C CA . ASN A 1 94 ? 1.916 3.199 12.867 1.00 80.62 94 ASN A CA 1
ATOM 712 C C . ASN A 1 94 ? 1.565 2.276 11.709 1.00 80.62 94 ASN A C 1
ATOM 714 O O . ASN A 1 94 ? 2.038 1.141 11.639 1.00 80.62 94 ASN A O 1
ATOM 718 N N . VAL A 1 95 ? 0.769 2.796 10.789 1.00 80.62 95 VAL A N 1
ATOM 719 C CA . VAL A 1 95 ? 0.420 2.132 9.541 1.00 80.62 95 VAL A CA 1
ATOM 720 C C . VAL A 1 95 ? 1.289 2.707 8.442 1.00 80.62 95 VAL A C 1
ATOM 722 O O . VAL A 1 95 ? 1.362 3.928 8.315 1.00 80.62 95 VAL A O 1
ATOM 725 N N . GLN A 1 96 ? 1.917 1.840 7.640 1.00 81.12 96 GLN A N 1
ATOM 726 C CA . GLN A 1 96 ? 2.675 2.283 6.473 1.00 81.12 96 GLN A CA 1
ATOM 727 C C . GLN A 1 96 ? 2.372 1.508 5.196 1.00 81.12 96 GLN A C 1
ATOM 729 O O . GLN A 1 96 ? 2.046 0.323 5.258 1.00 81.12 96 GLN A O 1
ATOM 734 N N . LEU A 1 97 ? 2.523 2.183 4.053 1.00 85.31 97 LEU A N 1
ATOM 735 C CA . LEU A 1 97 ? 2.450 1.602 2.712 1.00 85.31 97 LEU A CA 1
ATOM 736 C C . LEU A 1 97 ? 3.516 2.230 1.811 1.00 85.31 97 LEU A C 1
ATOM 738 O O . LEU A 1 97 ? 3.602 3.455 1.697 1.00 85.31 97 LEU A O 1
ATOM 742 N N . TYR A 1 98 ? 4.295 1.389 1.138 1.00 84.69 98 TYR A N 1
ATOM 743 C CA . TYR A 1 98 ? 5.183 1.797 0.053 1.00 84.69 98 TYR A CA 1
ATOM 744 C C . TYR A 1 98 ? 5.359 0.658 -0.955 1.00 84.69 98 TYR A C 1
ATOM 746 O O . TYR A 1 98 ? 4.919 -0.471 -0.747 1.00 84.69 98 TYR A O 1
ATOM 754 N N . THR A 1 99 ? 5.959 0.968 -2.098 1.00 87.25 99 THR A N 1
ATOM 755 C CA . THR A 1 99 ? 5.983 0.085 -3.272 1.00 87.25 99 THR A CA 1
ATOM 756 C C . THR A 1 99 ? 7.326 0.189 -3.966 1.00 87.25 99 THR A C 1
ATOM 758 O O . THR A 1 99 ? 7.669 1.273 -4.432 1.00 87.25 99 THR A O 1
ATOM 761 N N . VAL A 1 100 ? 8.050 -0.919 -4.088 1.00 88.25 100 VAL A N 1
ATOM 762 C CA . VAL A 1 100 ? 9.335 -0.986 -4.792 1.00 88.25 100 VAL A CA 1
ATOM 763 C C . VAL A 1 100 ? 9.135 -1.651 -6.143 1.00 88.25 100 VAL A C 1
ATOM 765 O O . VAL A 1 100 ? 8.621 -2.766 -6.204 1.00 88.25 100 VAL A O 1
ATOM 768 N N . ILE A 1 101 ? 9.602 -1.003 -7.208 1.00 88.62 101 ILE A N 1
ATOM 769 C CA . ILE A 1 101 ? 9.615 -1.585 -8.553 1.00 88.62 101 ILE A CA 1
ATOM 770 C C . ILE A 1 101 ? 11.027 -2.024 -8.944 1.00 88.62 101 ILE A C 1
ATOM 772 O O . ILE A 1 101 ? 12.013 -1.368 -8.592 1.00 88.62 101 ILE A O 1
ATOM 776 N N . LYS A 1 102 ? 11.136 -3.141 -9.662 1.00 90.44 102 LYS A N 1
ATOM 777 C CA . LYS A 1 102 ? 12.391 -3.649 -10.238 1.00 90.44 102 LYS A CA 1
ATOM 778 C C . LYS A 1 102 ? 12.127 -4.181 -11.645 1.00 90.44 102 LYS A C 1
ATOM 780 O O . LYS A 1 102 ? 11.148 -4.905 -11.792 1.00 90.44 102 LYS A O 1
ATOM 785 N N . PRO A 1 103 ? 12.951 -3.870 -12.659 1.00 90.44 103 PRO A N 1
ATOM 786 C CA . PRO A 1 103 ? 12.751 -4.407 -14.004 1.00 90.44 103 PRO A CA 1
ATOM 787 C C . PRO A 1 103 ? 12.723 -5.938 -14.000 1.00 90.44 103 PRO A C 1
ATOM 789 O O . PRO A 1 103 ? 13.469 -6.566 -13.245 1.00 90.44 103 PRO A O 1
ATOM 792 N N . LEU A 1 104 ? 11.873 -6.536 -14.836 1.00 89.94 104 LEU A N 1
ATOM 793 C CA . LEU A 1 104 ? 11.848 -7.994 -15.018 1.00 89.94 104 LEU A CA 1
ATOM 794 C C . LEU A 1 104 ? 13.096 -8.507 -15.743 1.00 89.94 104 LEU A C 1
ATOM 796 O O . LEU A 1 104 ? 13.562 -9.611 -15.469 1.00 89.94 104 LEU A O 1
ATOM 800 N N . VAL A 1 105 ? 13.629 -7.700 -16.660 1.00 88.50 105 VAL A N 1
ATOM 801 C CA . VAL A 1 105 ? 14.794 -8.022 -17.485 1.00 88.50 105 VAL A CA 1
ATOM 802 C C . VAL A 1 105 ? 15.879 -6.983 -17.232 1.00 88.50 105 VAL A C 1
ATOM 804 O O . VAL A 1 105 ? 15.626 -5.779 -17.303 1.00 88.50 105 VAL A O 1
ATOM 807 N N . ASP A 1 106 ? 17.088 -7.451 -16.933 1.00 85.81 106 ASP A N 1
ATOM 808 C CA . ASP A 1 106 ? 18.238 -6.577 -16.718 1.00 85.81 106 ASP A CA 1
ATOM 809 C C . ASP A 1 106 ? 18.689 -5.916 -18.031 1.00 85.81 106 ASP A C 1
ATOM 811 O O . ASP A 1 106 ? 18.664 -6.537 -19.095 1.00 85.81 106 ASP A O 1
ATOM 815 N N . GLY A 1 107 ? 19.070 -4.639 -17.964 1.00 82.00 107 GLY A N 1
ATOM 816 C CA . GLY A 1 107 ? 19.472 -3.843 -19.131 1.00 82.00 107 GLY A CA 1
ATOM 817 C C . GLY A 1 107 ? 18.353 -3.479 -20.119 1.00 82.00 107 GLY A C 1
ATOM 818 O O . GLY A 1 107 ? 18.645 -2.934 -21.182 1.00 82.00 107 GLY A O 1
ATOM 819 N N . ALA A 1 108 ? 17.085 -3.759 -19.804 1.00 84.38 108 ALA A N 1
ATOM 820 C CA . ALA A 1 108 ? 15.966 -3.404 -20.670 1.00 84.38 108 ALA A CA 1
ATOM 821 C C . ALA A 1 108 ? 15.750 -1.881 -20.754 1.00 84.38 108 ALA A C 1
ATOM 823 O O . ALA A 1 108 ? 15.887 -1.150 -19.766 1.00 84.38 108 ALA A O 1
ATOM 824 N N . THR A 1 109 ? 15.363 -1.415 -21.941 1.00 84.00 109 THR A N 1
ATOM 825 C CA . THR A 1 109 ? 14.992 -0.022 -22.212 1.00 84.00 109 THR A CA 1
ATOM 826 C C . THR A 1 109 ? 13.492 0.103 -22.443 1.00 84.00 109 THR A C 1
ATOM 828 O O . THR A 1 109 ? 12.848 -0.821 -22.940 1.00 84.00 109 THR A O 1
ATOM 831 N N . SER A 1 110 ? 12.926 1.250 -22.080 1.00 77.25 110 SER A N 1
ATOM 832 C CA . SER A 1 110 ? 11.504 1.527 -22.277 1.00 77.25 110 SER A CA 1
ATOM 833 C C . SER A 1 110 ? 11.196 1.806 -23.748 1.00 77.25 110 SER A C 1
ATOM 835 O O . SER A 1 110 ? 11.986 2.475 -24.409 1.00 77.25 110 SER A O 1
ATOM 837 N N . SER A 1 111 ? 10.035 1.352 -24.221 1.00 73.31 111 SER A N 1
ATOM 838 C CA . SER A 1 111 ? 9.385 1.882 -25.421 1.00 73.31 111 SER A CA 1
ATOM 839 C C . SER A 1 111 ? 8.234 2.784 -24.979 1.00 73.31 111 SER A C 1
ATOM 841 O O . SER A 1 111 ? 7.170 2.262 -24.653 1.00 73.31 111 SER A O 1
ATOM 843 N N . ASN A 1 112 ? 8.459 4.102 -24.893 1.00 67.38 112 ASN A N 1
ATOM 844 C CA . ASN A 1 112 ? 7.483 5.111 -24.440 1.00 67.38 112 ASN A CA 1
ATOM 845 C C . ASN A 1 112 ? 6.519 4.593 -23.355 1.00 67.38 112 ASN A C 1
ATOM 847 O O . ASN A 1 112 ? 5.338 4.341 -23.611 1.00 67.38 112 ASN A O 1
ATOM 851 N N . LEU A 1 113 ? 7.031 4.392 -22.142 1.00 68.94 113 LEU A N 1
ATOM 852 C CA . LEU A 1 113 ? 6.224 3.878 -21.042 1.00 68.94 113 LEU A CA 1
ATOM 853 C C . LEU A 1 113 ? 5.550 5.039 -20.300 1.00 68.94 113 LEU A C 1
ATOM 855 O O . LEU A 1 113 ? 6.221 5.876 -19.693 1.00 68.94 113 LEU A O 1
ATOM 859 N N . SER A 1 114 ? 4.220 5.060 -20.289 1.00 73.31 114 SER A N 1
ATOM 860 C CA . SER A 1 114 ? 3.477 5.796 -19.267 1.00 73.31 114 SER A CA 1
ATOM 861 C C . SER A 1 114 ? 3.298 4.900 -18.047 1.00 73.31 114 SER A C 1
ATOM 863 O O . SER A 1 114 ? 2.813 3.775 -18.149 1.00 73.31 114 SER A O 1
ATOM 865 N N . TYR A 1 115 ? 3.733 5.413 -16.905 1.00 75.44 115 TYR A N 1
ATOM 866 C CA . TYR A 1 115 ? 3.644 4.782 -15.602 1.00 75.44 115 TYR A CA 1
ATOM 867 C C . TYR A 1 115 ? 2.618 5.537 -14.769 1.00 75.44 115 TYR A C 1
ATOM 869 O O . TYR A 1 115 ? 2.792 6.735 -14.530 1.00 75.44 115 TYR A O 1
ATOM 877 N N . SER A 1 116 ? 1.599 4.839 -14.277 1.00 82.69 116 SER A N 1
ATOM 878 C CA . SER A 1 116 ? 0.762 5.314 -13.186 1.00 82.69 116 SER A CA 1
ATOM 879 C C . SER A 1 116 ? 0.809 4.344 -12.017 1.00 82.69 116 SER A C 1
ATOM 881 O O . SER A 1 116 ? 0.648 3.136 -12.185 1.00 82.69 116 SER A O 1
ATOM 883 N N . LEU A 1 117 ? 1.020 4.870 -10.814 1.00 83.19 117 LEU A N 1
ATOM 884 C CA . LEU A 1 117 ? 0.884 4.113 -9.578 1.00 83.19 117 LEU A CA 1
ATOM 885 C C . LEU A 1 117 ? 0.068 4.919 -8.578 1.00 83.19 117 LEU A C 1
ATOM 887 O O . LEU A 1 117 ? 0.510 5.963 -8.089 1.00 83.19 117 LEU A O 1
ATOM 891 N N . LYS A 1 118 ? -1.114 4.405 -8.259 1.00 86.69 118 LYS A N 1
ATOM 892 C CA . LYS A 1 118 ? -2.003 4.921 -7.226 1.00 86.69 118 LYS A CA 1
ATOM 893 C C . LYS A 1 118 ? -1.870 4.062 -5.978 1.00 86.69 118 LYS A C 1
ATOM 895 O O . LYS A 1 118 ? -1.842 2.837 -6.058 1.00 86.69 118 LYS A O 1
ATOM 900 N N . ARG A 1 119 ? -1.795 4.710 -4.825 1.00 84.44 119 ARG A N 1
ATOM 901 C CA . ARG A 1 119 ? -1.825 4.068 -3.510 1.00 84.44 119 ARG A CA 1
ATOM 902 C C . ARG A 1 119 ? -2.991 4.663 -2.729 1.00 84.44 119 ARG A C 1
ATOM 904 O O . ARG A 1 119 ? -3.282 5.846 -2.867 1.00 84.44 119 ARG A O 1
ATOM 911 N N . GLU A 1 120 ? -3.681 3.851 -1.951 1.00 84.75 120 GLU A N 1
ATOM 912 C CA . GLU A 1 120 ? -4.815 4.280 -1.135 1.00 84.75 120 GLU A CA 1
ATOM 913 C C . GLU A 1 120 ? -4.801 3.505 0.175 1.00 84.75 120 GLU A C 1
ATOM 915 O O . GLU A 1 120 ? -4.481 2.312 0.202 1.00 84.75 120 GLU A O 1
ATOM 920 N N . ILE A 1 121 ? -5.158 4.185 1.261 1.00 83.00 121 ILE A N 1
ATOM 921 C CA . ILE A 1 121 ? -5.414 3.545 2.542 1.00 83.00 121 ILE A CA 1
ATOM 922 C C . ILE A 1 121 ? -6.769 4.024 3.051 1.00 83.00 121 ILE A C 1
ATOM 924 O O . ILE A 1 121 ? -6.994 5.223 3.208 1.00 83.00 121 ILE A O 1
ATOM 928 N N . GLU A 1 122 ? -7.669 3.080 3.297 1.00 85.75 122 GLU A N 1
ATOM 929 C CA . GLU A 1 122 ? -8.985 3.320 3.882 1.00 85.75 122 GLU A CA 1
ATOM 930 C C . GLU A 1 122 ? -9.038 2.752 5.301 1.00 85.75 122 GLU A C 1
ATOM 932 O O . GLU A 1 122 ? -8.580 1.639 5.559 1.00 85.75 122 GLU A O 1
ATOM 937 N N . LEU A 1 123 ? -9.609 3.520 6.225 1.00 84.62 123 LEU A N 1
ATOM 938 C CA . LEU A 1 123 ? -9.754 3.166 7.631 1.00 84.62 123 LEU A CA 1
ATOM 939 C C . LEU A 1 123 ? -11.215 3.192 8.042 1.00 84.62 123 LEU A C 1
ATOM 941 O O . LEU A 1 123 ? -11.907 4.183 7.817 1.00 84.62 123 LEU A O 1
ATOM 945 N N . VAL A 1 124 ? -11.657 2.134 8.712 1.00 88.00 124 VAL A N 1
ATOM 946 C CA . VAL A 1 124 ? -13.021 2.008 9.228 1.00 88.00 124 VAL A CA 1
ATOM 947 C C . VAL A 1 124 ? -12.960 1.592 10.693 1.00 88.00 124 VAL A C 1
ATOM 949 O O . VAL A 1 124 ? -12.425 0.535 11.031 1.00 88.00 124 VAL A O 1
ATOM 952 N N . CYS A 1 125 ? -13.510 2.420 11.579 1.00 86.44 125 CYS A N 1
ATOM 953 C CA . CYS A 1 125 ? -13.661 2.077 12.995 1.00 86.44 125 CYS A CA 1
ATOM 954 C C . CYS A 1 125 ? -14.844 1.127 13.177 1.00 86.44 125 CYS A C 1
ATOM 956 O O . CYS A 1 125 ? -15.881 1.326 12.552 1.00 86.44 125 CYS A O 1
ATOM 958 N N . ILE A 1 126 ? -14.703 0.109 14.023 1.00 88.31 126 ILE A N 1
ATOM 959 C CA . ILE A 1 126 ? -15.758 -0.870 14.306 1.00 88.31 126 ILE A CA 1
ATOM 960 C C . ILE A 1 126 ? -16.010 -0.891 15.813 1.00 88.31 126 ILE A C 1
ATOM 962 O O . ILE A 1 126 ? -15.095 -1.145 16.609 1.00 88.31 126 ILE A O 1
ATOM 966 N N . TYR A 1 127 ? -17.253 -0.642 16.206 1.00 87.75 127 TYR A N 1
ATOM 967 C CA . TYR A 1 127 ? -17.667 -0.499 17.599 1.00 87.75 127 TYR A CA 1
ATOM 968 C C . TYR A 1 127 ? -18.335 -1.773 18.132 1.00 87.75 127 TYR A C 1
ATOM 970 O O . TYR A 1 127 ? -18.698 -2.679 17.381 1.00 87.75 127 TYR A O 1
ATOM 978 N N . SER A 1 128 ? -18.452 -1.875 19.455 1.00 86.81 128 SER A N 1
ATOM 979 C CA . SER A 1 128 ? -18.968 -3.069 20.147 1.00 86.81 128 SER A CA 1
ATOM 980 C C . SER A 1 128 ? -20.449 -3.355 19.905 1.00 86.81 128 SER A C 1
ATOM 982 O O . SER A 1 128 ? -20.873 -4.497 20.063 1.00 86.81 128 SER A O 1
ATOM 984 N N . ASP A 1 129 ? -21.221 -2.359 19.478 1.00 85.62 129 ASP A N 1
ATOM 985 C CA . ASP A 1 129 ? -22.609 -2.515 19.029 1.00 85.62 129 ASP A CA 1
ATOM 986 C C . ASP A 1 129 ? -22.722 -2.993 17.565 1.00 85.62 129 ASP A C 1
ATOM 988 O O . ASP A 1 129 ? -23.827 -3.162 17.050 1.00 85.62 129 ASP A O 1
ATOM 992 N N . GLY A 1 130 ? -21.588 -3.234 16.896 1.00 83.50 130 GLY A N 1
ATOM 993 C CA . GLY A 1 130 ? -21.513 -3.655 15.498 1.00 83.50 130 GLY A CA 1
ATOM 994 C C . GLY A 1 130 ? -21.585 -2.506 14.493 1.00 83.50 130 GLY A C 1
ATOM 995 O O . GLY A 1 130 ? -21.458 -2.759 13.293 1.00 83.50 130 GLY A O 1
ATOM 996 N N . THR A 1 131 ? -21.756 -1.261 14.945 1.00 84.56 131 THR A N 1
ATOM 997 C CA . THR A 1 131 ? -21.726 -0.096 14.057 1.00 84.56 131 THR A CA 1
ATOM 998 C C . THR A 1 131 ? -20.314 0.165 13.535 1.00 84.56 131 THR A C 1
ATOM 1000 O O . THR A 1 131 ? -19.303 -0.208 14.144 1.00 84.56 131 THR A O 1
ATOM 1003 N N . THR A 1 132 ? -20.241 0.804 12.370 1.00 85.56 132 THR A N 1
ATOM 1004 C CA . THR A 1 132 ? -18.986 1.220 11.743 1.00 85.56 132 THR A CA 1
ATOM 1005 C C . THR A 1 132 ? -18.932 2.736 11.645 1.00 85.56 132 THR A C 1
ATOM 1007 O O . THR A 1 132 ? -19.898 3.353 11.200 1.00 85.56 132 THR A O 1
ATOM 1010 N N . GLY A 1 133 ? -17.798 3.327 12.016 1.00 77.38 133 GLY A N 1
ATOM 1011 C CA . GLY A 1 133 ? -17.527 4.744 11.779 1.00 77.38 133 GLY A CA 1
ATOM 1012 C C . GLY A 1 133 ? -17.355 5.047 10.289 1.00 77.38 133 GLY A C 1
ATOM 1013 O O . GLY A 1 133 ? -17.177 4.136 9.475 1.00 77.38 133 GLY A O 1
ATOM 1014 N N . ALA A 1 134 ? -17.386 6.331 9.933 1.00 74.69 134 ALA A N 1
ATOM 1015 C CA . ALA A 1 134 ? -17.166 6.770 8.560 1.00 74.69 134 ALA A CA 1
ATOM 1016 C C . ALA A 1 134 ? -15.793 6.311 8.039 1.00 74.69 134 ALA A C 1
ATOM 1018 O O . ALA A 1 134 ? -14.783 6.395 8.743 1.00 74.69 134 ALA A O 1
ATOM 1019 N N . ALA A 1 135 ? -15.756 5.843 6.791 1.00 77.00 135 ALA A N 1
ATOM 1020 C CA . ALA A 1 135 ? -14.512 5.452 6.151 1.00 77.00 135 ALA A CA 1
ATOM 1021 C C . ALA A 1 135 ? -13.626 6.684 5.935 1.00 77.00 135 ALA A C 1
ATOM 1023 O O . ALA A 1 135 ? -14.011 7.631 5.246 1.00 77.00 135 ALA A O 1
ATOM 1024 N N . LYS A 1 136 ? -12.423 6.664 6.505 1.00 76.31 136 LYS A N 1
ATOM 1025 C CA . LYS A 1 136 ? -11.418 7.703 6.285 1.00 76.31 136 LYS A CA 1
ATOM 1026 C C . LYS A 1 136 ? -10.412 7.219 5.265 1.00 76.31 136 LYS A C 1
ATOM 1028 O O . LYS A 1 136 ? -9.691 6.256 5.515 1.00 76.31 136 LYS A O 1
ATOM 1033 N N . LYS A 1 137 ? -10.359 7.902 4.128 1.00 71.69 137 LYS A N 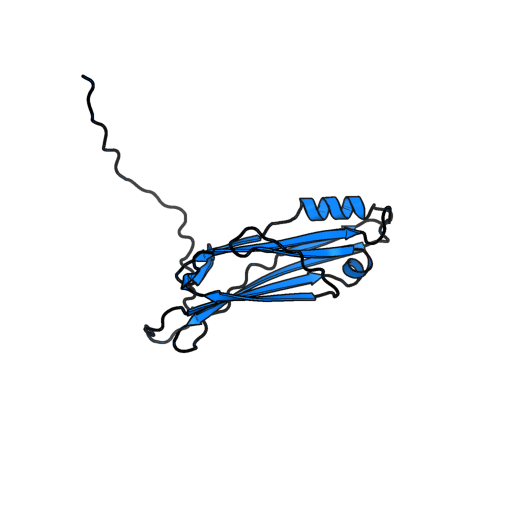1
ATOM 1034 C CA . LYS A 1 137 ? -9.372 7.647 3.082 1.00 71.69 137 LYS A CA 1
ATOM 1035 C C . LYS A 1 137 ? -8.224 8.632 3.213 1.00 71.69 137 LYS A C 1
ATOM 1037 O O . LYS A 1 137 ? -8.451 9.833 3.360 1.00 71.69 137 LYS A O 1
ATOM 1042 N N . THR A 1 138 ? -6.994 8.138 3.146 1.00 68.69 138 THR A N 1
ATOM 1043 C CA . THR A 1 138 ? -5.850 9.010 2.861 1.00 68.69 138 THR A CA 1
ATOM 1044 C C . THR A 1 138 ? -6.012 9.601 1.463 1.00 68.69 138 THR A C 1
ATOM 1046 O O . THR A 1 138 ? -6.573 8.942 0.590 1.00 68.69 138 THR A O 1
ATOM 1049 N N . ALA A 1 139 ? -5.510 10.817 1.236 1.00 59.25 139 ALA A N 1
ATOM 1050 C CA . ALA A 1 139 ? -5.550 11.438 -0.085 1.00 59.25 139 ALA A CA 1
ATOM 1051 C C . ALA A 1 139 ? -4.951 10.514 -1.163 1.00 59.25 139 ALA A C 1
ATOM 1053 O O . ALA A 1 139 ? -3.904 9.900 -0.945 1.00 59.25 139 ALA A O 1
ATOM 1054 N N . ASP A 1 140 ? -5.616 10.455 -2.318 1.00 61.12 140 ASP A N 1
ATOM 1055 C CA . ASP A 1 140 ? -5.150 9.760 -3.516 1.00 61.12 140 ASP A CA 1
ATOM 1056 C C . ASP A 1 140 ? -3.786 10.319 -3.935 1.00 61.12 140 ASP A C 1
ATOM 1058 O O . ASP A 1 140 ? -3.698 11.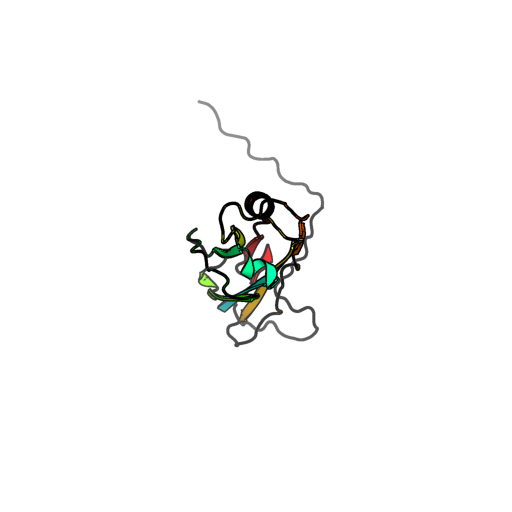382 -4.548 1.00 61.12 140 ASP A O 1
ATOM 1062 N N . ASN A 1 141 ? -2.701 9.618 -3.618 1.00 65.06 141 ASN A N 1
ATOM 1063 C CA . ASN A 1 141 ? -1.394 9.977 -4.153 1.00 65.06 141 ASN A CA 1
ATOM 1064 C C . ASN A 1 141 ? -1.115 9.061 -5.344 1.00 65.06 141 ASN A C 1
ATOM 1066 O O . ASN A 1 141 ? -0.688 7.904 -5.222 1.00 65.06 141 ASN A O 1
ATOM 1070 N N . GLN A 1 142 ? -1.415 9.606 -6.512 1.00 74.56 142 GLN A N 1
ATOM 1071 C CA . GLN A 1 142 ? -1.086 9.013 -7.788 1.00 74.56 142 GLN A CA 1
ATOM 1072 C C . GLN A 1 142 ? 0.249 9.585 -8.254 1.00 74.56 142 GLN A C 1
ATOM 1074 O O . GLN A 1 142 ? 0.414 10.796 -8.392 1.00 74.56 142 GLN A O 1
ATOM 1079 N N . THR A 1 143 ? 1.221 8.715 -8.498 1.00 74.19 143 THR A N 1
ATOM 1080 C CA . THR A 1 143 ? 2.451 9.095 -9.188 1.00 74.19 143 THR A CA 1
ATOM 1081 C C . THR A 1 143 ? 2.298 8.723 -10.650 1.00 74.19 143 THR A C 1
ATOM 1083 O O . THR A 1 143 ? 2.216 7.540 -10.970 1.00 74.19 143 THR A O 1
ATOM 1086 N N . THR A 1 144 ? 2.287 9.728 -11.523 1.00 77.75 144 THR A N 1
ATOM 1087 C CA . THR A 1 144 ? 2.285 9.528 -12.973 1.00 77.75 144 THR A CA 1
ATOM 1088 C C . THR A 1 144 ? 3.599 10.035 -13.550 1.00 77.75 144 THR A C 1
ATOM 1090 O O . THR A 1 144 ? 4.012 11.159 -13.261 1.00 77.75 144 THR A O 1
ATOM 1093 N N . LYS A 1 145 ? 4.273 9.206 -14.347 1.00 77.12 145 LYS A N 1
ATOM 1094 C CA . LYS A 1 145 ? 5.500 9.569 -15.065 1.00 77.12 145 LYS A CA 1
ATOM 1095 C C . LYS A 1 145 ? 5.420 9.059 -16.498 1.00 77.12 145 LYS A C 1
ATOM 1097 O O . LYS A 1 145 ? 4.971 7.942 -16.728 1.00 77.12 145 LYS A O 1
ATOM 1102 N N . THR A 1 146 ? 5.896 9.860 -17.440 1.00 77.69 146 THR A N 1
ATOM 1103 C CA . THR A 1 146 ? 6.130 9.419 -18.817 1.00 77.69 146 THR A CA 1
ATOM 1104 C C . THR A 1 146 ? 7.625 9.251 -19.005 1.00 77.69 146 THR A C 1
ATOM 1106 O O . THR A 1 146 ? 8.396 10.131 -18.622 1.00 77.69 146 THR A O 1
ATOM 1109 N N . VAL A 1 147 ? 8.022 8.107 -19.548 1.00 74.25 147 VAL A N 1
ATOM 1110 C CA . VAL A 1 147 ? 9.416 7.750 -19.789 1.00 74.25 147 VAL A CA 1
ATOM 1111 C C . VAL A 1 147 ? 9.673 7.807 -21.286 1.00 74.25 147 VAL A C 1
ATOM 1113 O O . VAL A 1 147 ? 8.926 7.213 -22.063 1.00 74.25 147 VAL A O 1
ATOM 1116 N N . GLU A 1 148 ? 10.710 8.539 -21.683 1.00 79.81 148 GLU A N 1
ATOM 1117 C CA . GLU A 1 148 ? 11.113 8.638 -23.083 1.00 79.81 148 GLU A CA 1
ATOM 1118 C C . GLU A 1 148 ? 11.654 7.296 -23.592 1.00 79.81 148 GLU A C 1
ATOM 1120 O O . GLU A 1 148 ? 12.287 6.527 -22.854 1.00 79.81 148 GLU A O 1
ATOM 1125 N N . ASP A 1 149 ? 11.410 7.025 -24.872 1.00 81.69 149 ASP A N 1
ATOM 1126 C CA . ASP A 1 149 ? 11.962 5.869 -25.572 1.00 81.69 149 ASP A CA 1
ATOM 1127 C C . ASP A 1 149 ? 13.483 5.751 -25.379 1.00 81.69 149 ASP A C 1
ATOM 1129 O O . ASP A 1 149 ? 14.214 6.743 -25.367 1.00 81.69 149 ASP A O 1
ATOM 1133 N N . GLY A 1 150 ? 13.964 4.526 -25.176 1.00 80.00 150 GLY A N 1
ATOM 1134 C CA . GLY A 1 150 ? 15.384 4.254 -24.935 1.00 80.00 150 GLY A CA 1
ATOM 1135 C C . GLY A 1 150 ? 15.873 4.506 -23.503 1.00 80.00 150 GLY A C 1
ATOM 1136 O O . GLY A 1 150 ? 17.009 4.151 -23.187 1.00 80.00 150 GLY A O 1
ATOM 1137 N N . THR A 1 151 ? 15.043 5.043 -22.601 1.00 84.50 151 THR A N 1
ATOM 1138 C CA . THR A 1 151 ? 15.417 5.174 -21.181 1.00 84.50 151 THR A CA 1
ATOM 1139 C C . THR A 1 151 ? 15.603 3.801 -20.532 1.00 84.50 151 THR A C 1
ATOM 1141 O O . THR A 1 151 ? 14.773 2.905 -20.691 1.00 84.50 151 THR A O 1
ATOM 1144 N N . SER A 1 152 ? 16.668 3.652 -19.744 1.00 87.38 152 SER A N 1
ATOM 1145 C CA . SER A 1 152 ? 16.928 2.473 -18.911 1.00 87.38 152 SER A CA 1
ATOM 1146 C C . SER A 1 152 ? 15.802 2.249 -17.896 1.00 87.38 152 SER A C 1
ATOM 1148 O O . SER A 1 152 ? 15.508 3.120 -17.070 1.00 87.38 152 SER A O 1
ATOM 1150 N N . LEU A 1 153 ? 15.197 1.056 -17.903 1.00 87.19 153 LEU A N 1
ATOM 1151 C CA . LEU A 1 153 ? 14.177 0.700 -16.910 1.00 87.19 153 LEU A CA 1
ATOM 1152 C C . LEU A 1 153 ? 14.762 0.632 -15.490 1.00 87.19 153 LEU A C 1
ATOM 1154 O O . LEU A 1 153 ? 14.041 0.858 -14.518 1.00 87.19 153 LEU A O 1
ATOM 1158 N N . ALA A 1 154 ? 16.061 0.356 -15.350 1.00 87.06 154 ALA A N 1
ATOM 1159 C CA . ALA A 1 154 ? 16.737 0.326 -14.055 1.00 87.06 154 ALA A CA 1
ATOM 1160 C C . ALA A 1 154 ? 16.887 1.730 -13.451 1.00 87.06 154 ALA A C 1
ATOM 1162 O O . ALA A 1 154 ? 16.618 1.916 -12.261 1.00 87.06 154 ALA A O 1
ATOM 1163 N N . ASP A 1 155 ? 17.250 2.721 -14.267 1.00 84.56 155 ASP A N 1
ATOM 1164 C CA . ASP A 1 155 ? 17.349 4.114 -13.819 1.00 84.56 155 ASP A CA 1
ATOM 1165 C C . ASP A 1 155 ? 15.965 4.668 -13.484 1.00 84.56 155 ASP A C 1
ATOM 1167 O O . ASP A 1 155 ? 15.767 5.262 -12.424 1.00 84.56 155 ASP A O 1
ATOM 1171 N N . PHE A 1 156 ? 14.965 4.345 -14.308 1.00 83.44 156 PHE A N 1
ATOM 1172 C CA . PHE A 1 156 ? 13.575 4.662 -14.004 1.00 83.44 156 PHE A CA 1
ATOM 1173 C C . PHE A 1 156 ? 13.100 4.041 -12.680 1.00 83.44 156 PHE A C 1
ATOM 1175 O O . PHE A 1 156 ? 12.462 4.713 -11.860 1.00 83.44 156 PHE A O 1
ATOM 1182 N N . ALA A 1 157 ? 13.410 2.762 -12.446 1.00 85.56 157 ALA A N 1
ATOM 1183 C CA . ALA A 1 157 ? 13.068 2.082 -11.203 1.00 85.56 157 ALA A CA 1
ATOM 1184 C C . ALA A 1 157 ? 13.746 2.751 -10.005 1.00 85.56 157 ALA A C 1
ATOM 1186 O O . ALA A 1 157 ? 13.102 2.975 -8.982 1.00 85.56 157 ALA A O 1
ATOM 1187 N N . LYS A 1 158 ? 15.021 3.129 -10.134 1.00 84.81 158 LYS A N 1
ATOM 1188 C CA . LYS A 1 158 ? 15.762 3.857 -9.101 1.00 84.81 158 LYS A CA 1
ATOM 1189 C C . LYS A 1 158 ? 15.118 5.208 -8.790 1.00 84.81 158 LYS A C 1
ATOM 1191 O O . LYS A 1 158 ? 14.892 5.499 -7.619 1.00 84.81 158 LYS A O 1
ATOM 1196 N N . ASP A 1 159 ? 14.755 5.990 -9.799 1.00 80.25 159 ASP A N 1
ATOM 1197 C CA . ASP A 1 159 ? 14.107 7.294 -9.614 1.00 80.25 159 ASP A CA 1
ATOM 1198 C C . ASP A 1 159 ? 12.713 7.177 -8.998 1.00 80.25 159 ASP A C 1
ATOM 1200 O O . ASP A 1 159 ? 12.303 8.003 -8.180 1.00 80.25 159 ASP A O 1
ATOM 1204 N N . THR A 1 160 ? 11.965 6.148 -9.382 1.00 78.12 160 THR A N 1
ATOM 1205 C CA . THR A 1 160 ? 10.643 5.862 -8.816 1.00 78.12 160 THR A CA 1
ATOM 1206 C C . THR A 1 160 ? 10.753 5.387 -7.372 1.00 78.12 160 THR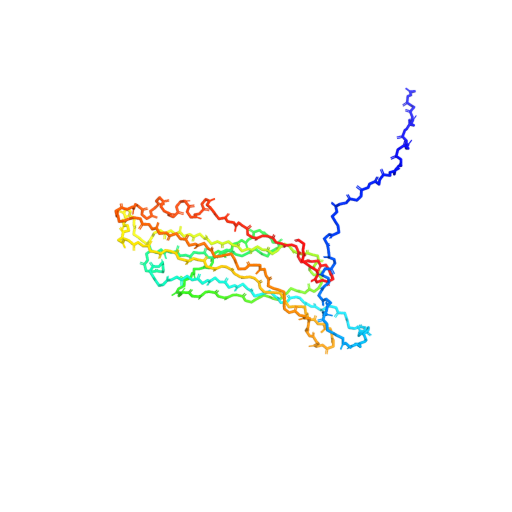 A C 1
ATOM 1208 O O . THR A 1 160 ? 9.978 5.825 -6.524 1.00 78.12 160 THR A O 1
ATOM 1211 N N . ASN A 1 161 ? 11.753 4.557 -7.071 1.00 82.12 161 ASN A N 1
ATOM 1212 C CA . ASN A 1 161 ? 12.007 4.058 -5.725 1.00 82.12 161 ASN A CA 1
ATOM 1213 C C . ASN A 1 161 ? 12.544 5.147 -4.786 1.00 82.12 161 ASN A C 1
ATOM 1215 O O . ASN A 1 161 ? 12.116 5.232 -3.642 1.00 82.12 161 ASN A O 1
ATOM 1219 N N . ASN A 1 162 ? 13.426 6.019 -5.271 1.00 71.19 162 ASN A N 1
ATOM 1220 C CA . ASN A 1 162 ? 13.943 7.152 -4.497 1.00 71.19 162 ASN A CA 1
ATOM 1221 C C . ASN A 1 162 ? 12.881 8.235 -4.280 1.00 71.19 162 ASN A C 1
ATOM 1223 O O . ASN A 1 162 ? 12.899 8.927 -3.268 1.00 71.19 162 ASN A O 1
ATOM 1227 N N . GLY A 1 163 ? 11.947 8.370 -5.225 1.00 60.94 163 GLY A N 1
ATOM 1228 C CA . GLY A 1 163 ? 10.774 9.229 -5.098 1.00 60.94 163 GLY A CA 1
ATOM 1229 C C . GLY A 1 163 ? 9.648 8.626 -4.255 1.00 60.94 163 GLY A C 1
ATOM 1230 O O . GLY A 1 163 ? 8.563 9.207 -4.218 1.00 60.94 163 GLY A O 1
ATOM 1231 N N . GLN A 1 164 ? 9.852 7.466 -3.613 1.00 62.03 164 GLN A N 1
ATOM 1232 C CA . GLN A 1 164 ? 8.821 6.855 -2.782 1.00 62.03 164 GLN A CA 1
ATOM 1233 C C . GLN A 1 164 ? 8.445 7.785 -1.632 1.00 62.03 164 GLN A C 1
ATOM 1235 O O . GLN A 1 164 ? 9.190 7.989 -0.678 1.00 62.03 164 GLN A O 1
ATOM 1240 N N . THR A 1 165 ? 7.221 8.293 -1.694 1.00 58.66 165 THR A N 1
ATOM 1241 C CA . THR A 1 165 ? 6.523 8.789 -0.522 1.00 58.66 165 THR A CA 1
ATOM 1242 C C . THR A 1 165 ? 6.184 7.571 0.332 1.00 58.66 165 THR A C 1
ATOM 1244 O O . THR A 1 165 ? 5.251 6.832 0.037 1.00 58.66 165 THR A O 1
ATOM 1247 N N . HIS A 1 166 ? 6.992 7.302 1.357 1.00 67.19 166 HIS A N 1
ATOM 1248 C CA . HIS A 1 166 ? 6.591 6.404 2.436 1.00 67.19 166 HIS A CA 1
ATOM 1249 C C . HIS A 1 166 ? 5.359 7.016 3.084 1.00 67.19 166 HIS A C 1
ATOM 1251 O O . HIS A 1 166 ? 5.421 8.153 3.558 1.00 67.19 166 HIS A O 1
ATOM 1257 N N . TRP A 1 167 ? 4.228 6.317 3.060 1.00 69.06 167 TRP A N 1
ATOM 1258 C CA . TRP A 1 167 ? 3.061 6.827 3.770 1.00 69.06 167 TRP A CA 1
ATOM 1259 C C . TRP A 1 167 ? 3.079 6.214 5.127 1.00 69.06 167 TRP A C 1
ATOM 1261 O O . TRP A 1 167 ? 3.149 4.999 5.244 1.00 69.06 167 TRP A O 1
ATOM 1271 N N . SER A 1 168 ? 3.044 7.072 6.126 1.00 73.81 168 SER A N 1
ATOM 1272 C CA . SER A 1 168 ? 2.955 6.676 7.509 1.00 73.81 168 SER A CA 1
ATOM 1273 C C . SER A 1 168 ? 1.941 7.567 8.184 1.00 73.81 168 SER A C 1
ATOM 1275 O O . SER A 1 168 ? 2.053 8.787 8.087 1.00 73.81 168 SER A O 1
ATOM 1277 N N . PHE A 1 169 ? 0.996 6.969 8.885 1.00 75.00 169 PHE A N 1
ATOM 1278 C CA . PHE A 1 169 ? 0.144 7.688 9.818 1.00 75.00 169 PHE A CA 1
ATOM 1279 C C . PHE A 1 169 ? -0.045 6.845 11.071 1.00 75.00 169 PHE A C 1
ATOM 1281 O O . PHE A 1 169 ? 0.119 5.618 11.059 1.00 75.00 169 PHE A O 1
ATOM 1288 N N . THR A 1 170 ? -0.387 7.515 12.159 1.00 80.38 170 THR A N 1
ATOM 1289 C CA . THR A 1 170 ? -0.668 6.881 13.441 1.00 80.38 170 THR A CA 1
ATOM 1290 C C . THR A 1 170 ? -2.170 6.746 13.604 1.00 80.38 170 THR A C 1
ATOM 1292 O O . THR A 1 170 ? -2.888 7.746 13.611 1.00 80.38 170 THR A O 1
ATOM 1295 N N . VAL A 1 171 ? -2.649 5.520 13.792 1.00 77.75 171 VAL A N 1
ATOM 1296 C CA . VAL A 1 171 ? -4.026 5.290 14.239 1.00 77.75 171 VAL A CA 1
ATOM 1297 C C . VAL A 1 171 ? -4.058 5.435 15.758 1.00 77.75 171 VAL A C 1
ATOM 1299 O O . VAL A 1 171 ? -3.415 4.661 16.467 1.00 77.75 171 VAL A O 1
ATOM 1302 N N . GLY A 1 172 ? -4.772 6.443 16.254 1.00 75.12 172 GLY A N 1
ATOM 1303 C CA . GLY A 1 172 ? -4.952 6.742 17.673 1.00 75.12 172 GLY A CA 1
ATOM 1304 C C . GLY A 1 172 ? -5.878 5.754 18.389 1.00 75.12 172 GLY A C 1
ATOM 1305 O O . GLY A 1 172 ? -6.626 5.002 17.768 1.00 75.12 172 GLY A O 1
ATOM 1306 N N . LYS A 1 173 ? -5.855 5.765 19.728 1.00 75.50 173 LYS A N 1
ATOM 1307 C CA . LYS A 1 173 ? -6.685 4.879 20.577 1.00 75.50 173 LYS A CA 1
ATOM 1308 C C . LYS A 1 173 ? -8.191 5.119 20.452 1.00 75.50 173 LYS A C 1
ATOM 1310 O O . LYS A 1 173 ? -8.982 4.248 20.791 1.00 75.50 173 LYS A O 1
ATOM 1315 N N . ASP A 1 174 ? -8.564 6.301 19.994 1.00 68.69 174 ASP A N 1
ATOM 1316 C CA . ASP A 1 174 ? -9.925 6.756 19.721 1.00 68.69 174 ASP A CA 1
ATOM 1317 C C . ASP A 1 174 ? -10.324 6.578 18.243 1.00 68.69 174 ASP A C 1
ATOM 1319 O O . ASP A 1 174 ? -11.403 7.005 17.838 1.00 68.69 174 ASP A O 1
ATOM 1323 N N . GLY A 1 175 ? -9.465 5.956 17.425 1.00 64.75 175 GLY A N 1
ATOM 1324 C CA . GLY A 1 175 ? -9.687 5.805 15.987 1.00 64.75 175 GLY A CA 1
ATOM 1325 C C . GLY A 1 175 ? -9.363 7.059 15.167 1.00 64.75 175 GLY A C 1
ATOM 1326 O O . GLY A 1 175 ? -9.721 7.124 13.990 1.00 64.75 175 GLY A O 1
ATOM 1327 N N . THR A 1 176 ? -8.700 8.062 15.757 1.00 70.06 176 THR A N 1
ATOM 1328 C CA . THR A 1 176 ? -8.167 9.218 15.013 1.00 70.06 176 THR A CA 1
ATOM 1329 C C . THR A 1 176 ? -6.960 8.840 14.153 1.00 70.06 176 THR A C 1
ATOM 1331 O O . THR A 1 176 ? -6.308 7.823 14.384 1.00 70.06 176 THR A O 1
ATOM 1334 N N . ILE A 1 177 ? -6.665 9.662 13.146 1.00 66.75 177 ILE A N 1
ATOM 1335 C CA . ILE A 1 177 ? -5.505 9.514 12.258 1.00 66.75 177 ILE A CA 1
ATOM 1336 C C . ILE A 1 177 ? -4.634 10.752 12.450 1.00 66.75 177 ILE A C 1
ATOM 1338 O O . ILE A 1 177 ? -5.147 11.862 12.301 1.00 66.75 177 ILE A O 1
ATOM 1342 N N . ASN A 1 178 ? -3.356 10.555 12.779 1.00 64.19 178 ASN A N 1
ATOM 1343 C CA . ASN A 1 178 ? -2.365 11.622 12.965 1.00 64.19 178 ASN A CA 1
ATOM 1344 C C . ASN A 1 178 ? -1.146 11.425 12.068 1.00 64.19 178 ASN A C 1
ATOM 1346 O O . ASN A 1 178 ? -0.733 10.252 11.893 1.00 64.19 178 ASN A O 1
#

Sequence (178 aa):
MKKYFAWMMTAILFCGLTTVLTSCGSDDDNGKDSGATLTKVRVVYTVTTDQSVIDAFNVNVYNTFEDGNTNPEAMSSTTWTKTVEIPASKLPVNVQLYTVIKPLVDGATSSNLSYSLKREIELVCIYSDGTTGAAKKTADNQTTKTVEDGTSLADFAKDTNNGQTHWSFTVGKDGTIN

Secondary structure (DSSP, 8-state):
-----------------------S--SS-------PPEEEEEEEEEEEE-HHHHHHEEEEEEEE-SSS----EE--SSEEEEEEEEEGGG-SEEEEEEEEEEESSTT-B-SSEEEEEEEEEEEEEEETTS-BPPPEEPP-EEEEEEE-TT-BHHHHHHHHHHT---EEEEE-TTS-B-

pLDDT: mean 73.55, std 18.0, range [35.25, 94.88]

Foldseek 3Di:
DDDDDDDDDDDDDDDDDPPDPPQLDDPDDDDDPPVWAFFKKKKKKKKAKDVLQLVFKFKWKFKDWDPPDTDTDTDNDRMDMDIDIGGLVRPWIKIKIWMAIDTPDPQDWDDFDKIKMWIKMWMWTATPVRDIRDIDMDDTDIDIDTDHGRHGVHVVRVVVRVPIPIDIWIQHSSRDTD